Protein AF-A0ABD3FSW5-F1 (afdb_monomer_lite)

Radius of gyration: 15.1 Å; chains: 1; bounding box: 35×32×40 Å

Structure (mmCIF, N/CA/C/O backbone):
data_AF-A0ABD3FSW5-F1
#
_entry.id   AF-A0ABD3FSW5-F1
#
loop_
_atom_site.group_PDB
_atom_site.id
_atom_site.type_symbol
_atom_site.label_atom_id
_atom_site.label_alt_id
_atom_site.label_comp_id
_atom_site.label_asym_id
_atom_site.label_entity_id
_atom_site.label_seq_id
_atom_site.pdbx_PDB_ins_code
_atom_site.Cartn_x
_atom_site.Cartn_y
_atom_site.Cartn_z
_atom_site.occupancy
_atom_site.B_iso_or_equiv
_atom_site.auth_seq_id
_atom_site.auth_comp_id
_atom_site.auth_asym_id
_atom_site.auth_atom_id
_atom_site.pdbx_PDB_model_num
ATOM 1 N N . MET A 1 1 ? 23.621 -5.261 20.755 1.00 65.94 1 MET A N 1
ATOM 2 C CA . MET A 1 1 ? 23.632 -4.459 19.509 1.00 65.94 1 MET A CA 1
ATOM 3 C C . MET A 1 1 ? 22.444 -4.880 18.653 1.00 65.94 1 MET A C 1
ATOM 5 O O . MET A 1 1 ? 22.324 -6.076 18.406 1.00 65.94 1 MET A O 1
ATOM 9 N N . PRO A 1 2 ? 21.534 -3.976 18.247 1.00 76.00 2 PRO A N 1
ATOM 10 C CA . PRO A 1 2 ? 20.442 -4.346 17.349 1.00 76.00 2 PRO A CA 1
ATOM 11 C C . PRO A 1 2 ? 21.012 -4.794 15.997 1.00 76.00 2 PRO A C 1
ATOM 13 O O . PRO A 1 2 ? 21.876 -4.120 15.441 1.00 76.00 2 PRO A O 1
ATOM 16 N N . ASN A 1 3 ? 20.534 -5.920 15.462 1.00 89.88 3 ASN A N 1
ATOM 17 C CA . ASN A 1 3 ? 20.942 -6.401 14.141 1.00 89.88 3 ASN A CA 1
ATOM 18 C C . ASN A 1 3 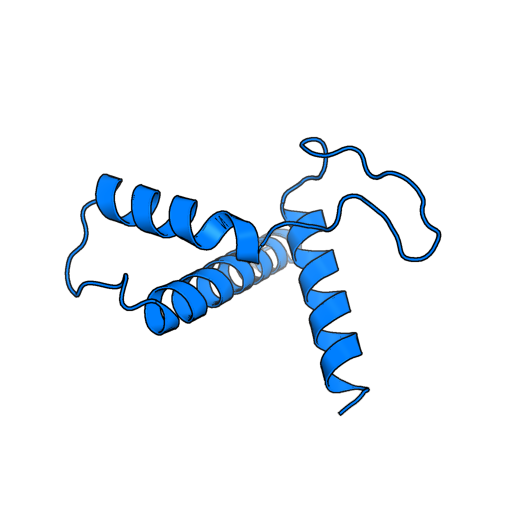? 20.556 -5.368 13.058 1.00 89.88 3 ASN A C 1
ATOM 20 O O . ASN A 1 3 ? 19.404 -4.923 13.006 1.00 89.88 3 ASN A O 1
ATOM 24 N N . ARG A 1 4 ? 21.504 -5.015 12.179 1.00 88.81 4 ARG A N 1
ATOM 25 C CA . ARG A 1 4 ? 21.320 -4.102 11.037 1.00 88.81 4 ARG A CA 1
ATOM 26 C C . ARG A 1 4 ? 20.124 -4.492 10.161 1.00 88.81 4 ARG A C 1
ATOM 28 O O . ARG A 1 4 ? 19.393 -3.615 9.699 1.00 88.81 4 ARG A O 1
ATOM 35 N N . ASP A 1 5 ? 19.876 -5.787 9.982 1.00 86.62 5 ASP A N 1
ATOM 36 C CA . ASP A 1 5 ? 18.742 -6.278 9.192 1.00 86.62 5 ASP A CA 1
ATOM 37 C C . ASP A 1 5 ? 17.402 -5.988 9.870 1.00 86.62 5 ASP A C 1
ATOM 39 O O . ASP A 1 5 ? 16.448 -5.559 9.219 1.00 86.62 5 ASP A O 1
ATOM 43 N N . ASN A 1 6 ? 17.336 -6.134 11.194 1.00 87.25 6 ASN A N 1
ATOM 44 C CA . ASN A 1 6 ? 16.138 -5.801 11.964 1.00 87.25 6 ASN A CA 1
ATOM 45 C C . ASN A 1 6 ? 15.876 -4.292 11.950 1.00 87.25 6 ASN A C 1
ATOM 47 O O . ASN A 1 6 ? 14.734 -3.870 11.779 1.00 87.25 6 ASN A O 1
ATOM 51 N N . GLN A 1 7 ? 16.926 -3.472 12.053 1.00 90.69 7 GLN A N 1
ATOM 52 C CA . GLN A 1 7 ? 16.804 -2.017 11.922 1.00 90.69 7 GLN A CA 1
ATOM 53 C C . GLN A 1 7 ? 16.262 -1.618 10.546 1.00 90.69 7 GLN A C 1
ATOM 55 O O . GLN A 1 7 ? 15.362 -0.782 10.451 1.00 90.69 7 GLN A O 1
ATOM 60 N N . LYS A 1 8 ? 16.761 -2.251 9.479 1.00 88.75 8 LYS A N 1
ATOM 61 C CA . LYS A 1 8 ? 16.271 -2.010 8.121 1.00 88.75 8 LYS A CA 1
ATOM 62 C C . LYS A 1 8 ? 14.807 -2.420 7.967 1.00 88.75 8 LYS A C 1
ATOM 64 O O . LYS A 1 8 ? 14.017 -1.620 7.481 1.00 88.75 8 LYS A O 1
ATOM 69 N N . ARG A 1 9 ? 14.422 -3.605 8.452 1.00 88.00 9 ARG A N 1
ATOM 70 C CA . ARG A 1 9 ? 13.021 -4.065 8.427 1.00 88.00 9 ARG A CA 1
ATOM 71 C C . ARG A 1 9 ? 12.093 -3.102 9.164 1.00 88.00 9 ARG A C 1
ATOM 73 O O . ARG A 1 9 ? 11.035 -2.769 8.645 1.00 88.00 9 ARG A O 1
ATOM 80 N N . LEU A 1 10 ? 12.500 -2.609 10.334 1.00 90.31 10 LEU A N 1
ATOM 81 C CA . LEU A 1 10 ? 11.738 -1.601 11.075 1.00 90.31 10 LEU A CA 1
ATOM 82 C C . LEU A 1 10 ? 11.620 -0.284 10.299 1.00 90.31 10 LEU A C 1
ATOM 84 O O . LEU A 1 10 ? 10.554 0.325 10.295 1.00 90.31 10 LEU A O 1
ATOM 88 N N . SER A 1 11 ? 12.693 0.159 9.639 1.00 91.56 11 SER A N 1
ATOM 89 C CA . SER A 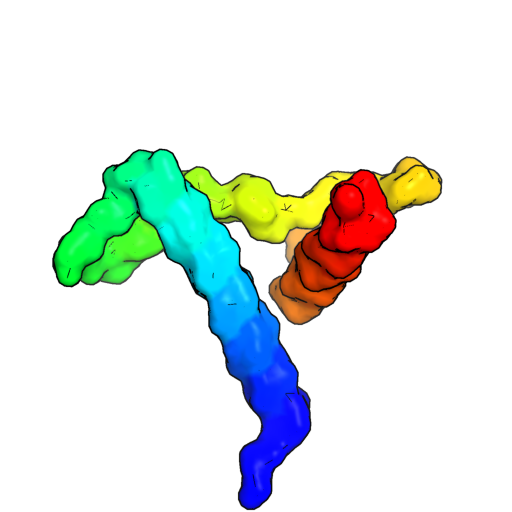1 11 ? 12.660 1.348 8.778 1.00 91.56 11 SER A CA 1
ATOM 90 C C . SER A 1 11 ? 11.706 1.168 7.595 1.00 91.56 11 SER A C 1
ATOM 92 O O . SER A 1 11 ? 10.971 2.095 7.256 1.00 91.56 11 SER A O 1
ATOM 94 N N . ASP A 1 12 ? 11.697 -0.011 6.974 1.00 90.81 12 ASP A N 1
ATOM 95 C CA . ASP A 1 12 ? 10.834 -0.308 5.833 1.00 90.81 12 ASP A CA 1
ATOM 96 C C . ASP A 1 12 ? 9.352 -0.358 6.247 1.00 90.81 12 ASP A C 1
ATOM 98 O O . ASP A 1 12 ? 8.512 0.220 5.559 1.00 90.81 12 ASP A O 1
ATOM 102 N N . ILE A 1 13 ? 9.035 -0.958 7.402 1.00 89.38 13 ILE A N 1
ATOM 103 C CA . ILE A 1 13 ? 7.671 -0.968 7.962 1.00 89.38 13 ILE A CA 1
ATOM 104 C C . ILE A 1 13 ? 7.206 0.455 8.277 1.00 89.38 13 ILE A C 1
ATOM 106 O O . ILE A 1 13 ? 6.119 0.842 7.861 1.00 89.38 13 ILE A O 1
ATOM 110 N N . ARG A 1 14 ? 8.033 1.258 8.964 1.00 91.81 14 ARG A N 1
ATOM 111 C CA . ARG A 1 14 ? 7.684 2.653 9.292 1.00 91.81 14 ARG A CA 1
ATOM 112 C C . ARG A 1 14 ? 7.425 3.492 8.049 1.00 91.81 14 ARG A C 1
ATOM 114 O O . ARG A 1 14 ? 6.531 4.326 8.064 1.00 91.81 14 ARG A O 1
ATOM 121 N N . TYR A 1 15 ? 8.205 3.282 6.990 1.00 91.44 15 TYR A N 1
ATOM 122 C CA . TYR A 1 15 ? 7.983 3.965 5.720 1.00 91.44 15 TYR A CA 1
ATOM 123 C C . TYR A 1 15 ? 6.609 3.614 5.138 1.00 91.44 15 TYR A C 1
ATOM 125 O O . TYR A 1 15 ? 5.841 4.520 4.842 1.00 91.44 15 TYR A O 1
ATOM 133 N N . LEU A 1 16 ? 6.279 2.319 5.045 1.00 88.69 16 LEU A N 1
ATOM 134 C CA . LEU A 1 16 ? 4.993 1.867 4.509 1.00 88.69 16 LEU A CA 1
ATOM 135 C C . LEU A 1 16 ? 3.812 2.425 5.316 1.00 88.69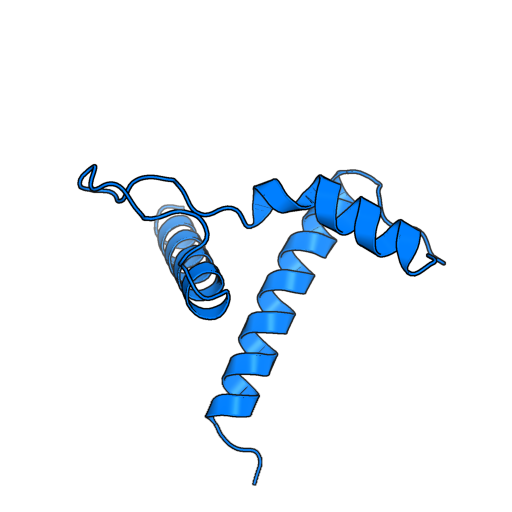 16 LEU A C 1
ATOM 137 O O . LEU A 1 16 ? 2.866 2.946 4.733 1.00 88.69 16 LEU A O 1
ATOM 141 N N . MET A 1 17 ? 3.890 2.339 6.647 1.00 89.69 17 MET A N 1
ATOM 142 C CA . MET A 1 17 ? 2.832 2.830 7.533 1.00 89.69 17 MET A CA 1
ATOM 143 C C . MET A 1 17 ? 2.647 4.336 7.390 1.00 89.69 17 MET A C 1
ATOM 145 O O . MET A 1 17 ? 1.528 4.784 7.180 1.00 89.69 17 MET A O 1
ATOM 149 N N . LYS A 1 18 ? 3.740 5.107 7.365 1.00 91.12 18 LYS A N 1
ATOM 150 C CA . LYS A 1 18 ? 3.671 6.560 7.183 1.00 91.12 18 LYS A CA 1
ATOM 151 C C . LYS A 1 18 ? 3.033 6.958 5.848 1.00 91.12 18 LYS A C 1
ATOM 153 O O . LYS A 1 18 ? 2.278 7.924 5.803 1.00 91.12 18 LYS A O 1
ATOM 158 N N . THR A 1 19 ? 3.332 6.241 4.763 1.00 89.75 19 THR A N 1
ATOM 159 C CA . THR A 1 19 ? 2.705 6.494 3.454 1.00 89.75 19 THR A CA 1
ATOM 160 C C . THR A 1 19 ? 1.198 6.247 3.506 1.00 89.75 19 THR A C 1
ATOM 162 O O . THR A 1 19 ? 0.424 7.051 2.997 1.00 89.75 19 THR A O 1
ATOM 165 N N . ILE A 1 20 ? 0.780 5.157 4.149 1.00 89.88 20 ILE A N 1
ATOM 166 C CA . ILE A 1 20 ? -0.634 4.800 4.281 1.00 89.88 20 ILE A CA 1
ATOM 167 C C . ILE A 1 20 ? -1.368 5.798 5.177 1.00 89.88 20 ILE A C 1
ATOM 169 O O . ILE A 1 20 ? -2.439 6.259 4.804 1.00 89.88 20 ILE A O 1
ATOM 173 N N . GLU A 1 21 ? -0.780 6.175 6.312 1.00 91.06 21 GLU A N 1
ATOM 174 C CA . GLU A 1 21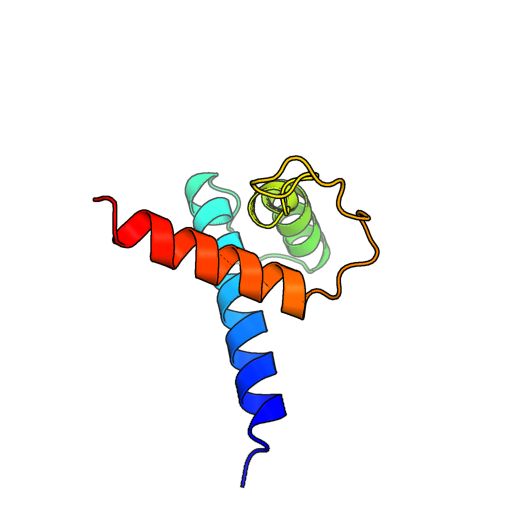 ? -1.328 7.179 7.230 1.00 91.06 21 GLU A CA 1
ATOM 175 C C . GLU A 1 21 ? -1.507 8.537 6.547 1.00 91.06 21 GLU A C 1
ATOM 177 O O . GLU A 1 21 ? -2.552 9.159 6.704 1.00 91.06 21 GLU A O 1
ATOM 182 N N . ALA A 1 22 ? -0.533 8.985 5.746 1.00 91.75 22 ALA A N 1
ATOM 183 C CA . ALA A 1 22 ? -0.636 10.250 5.019 1.00 91.75 22 ALA A CA 1
ATOM 184 C C . ALA A 1 22 ? -1.830 10.267 4.050 1.00 91.75 22 ALA A C 1
ATOM 186 O O . ALA A 1 22 ? -2.547 11.258 3.961 1.00 91.75 22 ALA A O 1
ATOM 187 N N . ILE A 1 23 ? -2.075 9.152 3.363 1.00 91.50 23 ILE A N 1
ATOM 188 C CA . ILE A 1 23 ? -3.168 9.029 2.391 1.00 91.50 23 ILE A CA 1
ATOM 189 C C . ILE A 1 23 ? -4.508 8.811 3.086 1.00 91.50 23 ILE A C 1
ATOM 191 O O . ILE A 1 23 ? -5.531 9.323 2.638 1.00 91.50 23 ILE A O 1
ATOM 195 N N . ALA A 1 24 ? -4.517 8.083 4.200 1.00 92.00 24 ALA A N 1
ATOM 196 C CA . ALA A 1 24 ? -5.691 7.969 5.048 1.00 92.00 24 ALA A CA 1
ATOM 197 C C . ALA A 1 24 ? -6.097 9.341 5.605 1.00 92.00 24 ALA A C 1
ATOM 199 O O . ALA A 1 24 ? -7.283 9.651 5.616 1.00 92.00 24 ALA A O 1
ATOM 200 N N . ALA A 1 25 ? -5.129 10.173 6.004 1.00 91.81 25 ALA A N 1
ATOM 201 C CA . ALA A 1 25 ? -5.374 11.545 6.438 1.00 91.81 25 ALA A CA 1
ATOM 202 C C . ALA A 1 25 ? -5.928 12.415 5.300 1.00 91.81 25 ALA A C 1
ATOM 204 O O . ALA A 1 25 ? -6.917 13.109 5.494 1.00 91.81 25 ALA A O 1
ATOM 205 N N . GLU A 1 26 ? -5.341 12.339 4.100 1.00 91.81 26 GLU A N 1
ATOM 206 C CA . GLU A 1 26 ? -5.823 13.067 2.914 1.00 91.81 26 GLU A CA 1
ATOM 207 C C . GLU A 1 26 ? -7.268 12.693 2.540 1.00 91.81 26 GLU A C 1
ATOM 209 O O . GLU A 1 26 ? -8.019 13.519 2.028 1.00 91.81 26 GLU A O 1
ATOM 214 N N . ARG A 1 27 ? -7.670 11.450 2.821 1.00 91.25 27 ARG A N 1
ATOM 215 C CA . ARG A 1 27 ? -9.016 10.925 2.553 1.00 91.25 27 ARG A CA 1
ATOM 216 C C . ARG A 1 27 ? -9.978 11.025 3.739 1.00 91.25 27 ARG A C 1
ATOM 218 O O . ARG A 1 27 ? -11.071 10.475 3.644 1.00 91.25 27 ARG A O 1
ATOM 225 N N . ASP A 1 28 ? -9.572 11.670 4.831 1.00 91.25 28 ASP A N 1
ATOM 226 C CA . ASP A 1 28 ? -10.358 11.802 6.066 1.00 91.25 28 ASP A CA 1
ATOM 227 C C . ASP A 1 28 ? -10.832 10.448 6.646 1.00 91.25 28 ASP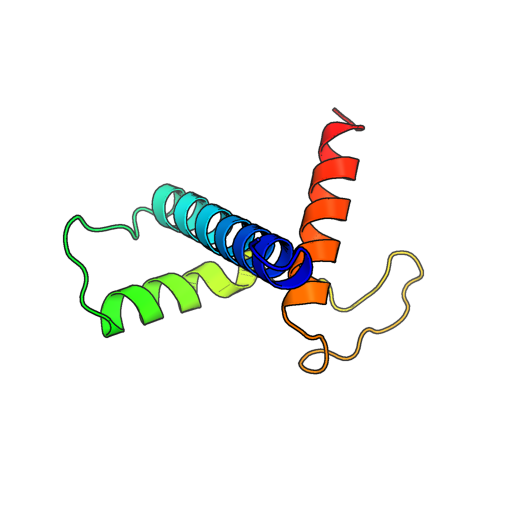 A C 1
ATOM 229 O O . ASP A 1 28 ? -11.949 10.279 7.124 1.00 91.25 28 ASP A O 1
ATOM 233 N N . LEU A 1 29 ? -9.969 9.429 6.558 1.00 89.94 29 LEU A N 1
ATOM 234 C CA . LEU A 1 29 ? -10.243 8.061 7.022 1.00 89.94 29 LEU A CA 1
ATOM 235 C C . LEU A 1 29 ? -9.683 7.772 8.423 1.00 89.94 29 LEU A C 1
ATOM 237 O O . LEU A 1 29 ? -9.857 6.667 8.946 1.00 89.94 29 LEU A O 1
ATOM 241 N N . LEU A 1 30 ? -8.962 8.723 9.019 1.00 88.12 30 LEU A N 1
ATOM 242 C CA . LEU A 1 30 ? -8.368 8.571 10.345 1.00 88.12 30 LEU A CA 1
ATOM 243 C C . LEU A 1 30 ? -9.354 9.013 11.427 1.00 88.12 30 LEU A C 1
ATOM 245 O O . LEU A 1 30 ? -9.951 10.079 11.345 1.00 88.12 30 LEU A O 1
ATOM 249 N N . SER A 1 31 ? -9.472 8.205 12.477 1.00 86.62 31 SER A N 1
ATOM 250 C CA . SER A 1 31 ? -10.244 8.526 13.680 1.00 86.62 31 SER A CA 1
ATOM 251 C C . SER A 1 31 ? -9.338 8.454 14.907 1.00 86.62 31 SER A C 1
ATOM 253 O O . SER A 1 31 ? -8.353 7.715 14.920 1.00 86.62 31 SER A O 1
ATOM 255 N N . SER A 1 32 ? -9.671 9.216 15.951 1.00 83.62 32 SER A N 1
ATOM 256 C CA . SER A 1 32 ? -8.926 9.250 17.218 1.00 83.62 32 SER A CA 1
ATOM 257 C C . SER A 1 32 ? -8.930 7.907 17.955 1.00 83.62 32 SER A C 1
ATOM 259 O O . SER A 1 32 ? -8.011 7.616 18.719 1.00 83.62 32 SER A O 1
ATOM 261 N N . SER A 1 33 ? -9.944 7.078 17.708 1.00 86.56 33 SER A N 1
ATOM 262 C CA . SER A 1 33 ? -10.036 5.703 18.180 1.00 86.56 33 SER A CA 1
ATOM 263 C C . SER A 1 33 ? -10.534 4.827 17.041 1.00 86.56 33 SER A C 1
ATOM 265 O O . SER A 1 33 ? -11.523 5.164 16.385 1.00 86.56 33 SER A O 1
ATOM 267 N N . GLN A 1 34 ? -9.812 3.738 16.784 1.00 87.44 34 GLN A N 1
ATOM 268 C CA . GLN A 1 34 ? -10.157 2.757 15.766 1.00 87.44 34 GLN A CA 1
ATOM 269 C C . GLN A 1 34 ? -9.969 1.352 16.324 1.00 87.44 34 GLN A C 1
ATOM 271 O O . GLN A 1 34 ? -8.956 1.031 16.949 1.00 87.44 34 GLN A O 1
ATOM 276 N N . THR A 1 35 ? -10.958 0.511 16.071 1.00 94.06 35 THR A N 1
ATOM 277 C CA . THR A 1 35 ? -10.860 -0.938 16.229 1.00 94.06 35 THR A CA 1
ATOM 278 C C . THR A 1 35 ? -9.893 -1.524 15.201 1.00 94.06 35 THR A C 1
ATOM 280 O O . THR A 1 35 ? -9.577 -0.906 14.181 1.00 94.06 35 THR A O 1
ATOM 283 N N . VAL A 1 36 ? -9.423 -2.749 15.440 1.00 91.25 36 VAL A N 1
ATOM 284 C CA . VAL A 1 36 ? -8.539 -3.449 14.494 1.00 91.25 36 VAL A CA 1
ATOM 285 C C . VAL A 1 36 ? -9.222 -3.593 13.131 1.00 91.25 36 VAL A C 1
ATOM 287 O O . VAL A 1 36 ? -8.593 -3.396 12.094 1.00 91.25 36 VAL A O 1
ATOM 290 N N . GLU A 1 37 ? -10.524 -3.862 13.121 1.00 92.88 37 GLU A N 1
ATOM 291 C CA . GLU A 1 37 ? -11.338 -3.998 11.918 1.00 92.88 37 GLU A CA 1
ATOM 292 C C . GLU A 1 37 ? -11.422 -2.683 11.135 1.00 92.88 37 GLU A C 1
ATOM 294 O O . GLU A 1 37 ? -11.364 -2.691 9.905 1.00 92.88 37 GLU A O 1
ATOM 299 N N . GLU A 1 38 ? -11.534 -1.549 11.827 1.00 91.12 38 GLU A N 1
ATOM 300 C CA . GLU A 1 38 ? -11.507 -0.222 11.204 1.00 91.12 38 GLU A CA 1
ATOM 301 C C . GLU A 1 38 ? -10.147 0.073 10.588 1.00 91.12 38 GLU A C 1
ATOM 303 O O . GLU A 1 38 ? -10.086 0.472 9.426 1.00 91.12 38 GLU A O 1
ATOM 308 N N . VAL A 1 39 ? -9.059 -0.211 11.305 1.00 89.62 39 VAL A N 1
ATOM 309 C CA . VAL A 1 39 ? -7.699 -0.039 10.776 1.00 89.62 39 VAL A CA 1
ATOM 310 C C . VAL A 1 39 ? -7.472 -0.918 9.543 1.00 89.62 39 VAL A C 1
ATOM 312 O O . VAL A 1 39 ? -6.894 -0.458 8.558 1.00 89.62 39 VAL A O 1
ATOM 315 N N . ILE A 1 40 ? -7.973 -2.159 9.539 1.00 90.75 40 ILE A N 1
ATOM 316 C CA . ILE A 1 40 ? -7.916 -3.035 8.359 1.00 90.75 40 ILE A CA 1
ATOM 317 C C . ILE A 1 40 ? -8.687 -2.410 7.192 1.00 90.75 40 ILE A C 1
ATOM 319 O O . ILE A 1 40 ? -8.169 -2.379 6.075 1.00 90.75 40 ILE A O 1
ATOM 323 N N . ARG A 1 41 ? -9.889 -1.863 7.425 1.00 91.25 41 ARG A N 1
ATOM 324 C CA . ARG A 1 41 ? -10.662 -1.177 6.375 1.00 91.25 41 ARG A CA 1
ATOM 325 C C . ARG A 1 41 ? -9.902 0.017 5.803 1.00 91.25 41 ARG A C 1
ATOM 327 O O . ARG A 1 41 ? -9.753 0.103 4.584 1.00 91.25 41 ARG A O 1
ATOM 334 N N . VAL A 1 42 ? -9.349 0.878 6.657 1.00 90.31 42 VAL A N 1
ATOM 335 C CA . VAL A 1 42 ? -8.526 2.026 6.240 1.00 90.31 42 VAL A CA 1
ATOM 336 C C . VAL A 1 42 ? -7.323 1.564 5.417 1.00 90.31 42 VAL A C 1
ATOM 338 O O . VAL A 1 42 ? -7.079 2.091 4.330 1.00 90.31 42 VAL A O 1
ATOM 341 N N . TYR A 1 43 ? -6.620 0.524 5.874 1.00 87.88 43 TYR A N 1
ATOM 342 C CA . TYR A 1 43 ? -5.503 -0.068 5.141 1.00 87.88 43 TYR A CA 1
ATOM 343 C C . TYR A 1 43 ? -5.936 -0.565 3.758 1.00 87.88 43 TYR A C 1
ATOM 345 O O . TYR A 1 43 ? -5.298 -0.229 2.762 1.00 87.88 43 TYR A O 1
ATOM 353 N N . THR A 1 44 ? -7.031 -1.327 3.666 1.00 89.12 44 THR A N 1
ATOM 354 C CA . THR A 1 44 ? -7.525 -1.845 2.378 1.00 89.12 44 THR A CA 1
ATOM 355 C C . THR A 1 44 ? -7.929 -0.727 1.420 1.00 89.12 44 THR A C 1
ATOM 357 O O . THR A 1 44 ? -7.590 -0.794 0.240 1.00 89.12 44 THR A O 1
ATOM 360 N N . ALA A 1 45 ? -8.559 0.338 1.922 1.00 89.81 45 ALA A N 1
ATOM 361 C CA . ALA A 1 45 ? -8.913 1.511 1.127 1.00 89.81 45 ALA A CA 1
ATOM 362 C C . ALA A 1 45 ? -7.674 2.262 0.605 1.00 89.81 45 ALA A C 1
ATOM 364 O O . ALA A 1 45 ? -7.704 2.847 -0.480 1.00 89.81 45 ALA A O 1
ATOM 365 N N . CYS A 1 46 ? -6.571 2.221 1.356 1.00 90.25 46 CYS A N 1
ATOM 366 C CA . CYS A 1 46 ? -5.306 2.858 1.000 1.00 90.25 46 CYS A CA 1
ATOM 367 C C . CYS A 1 46 ? -4.338 1.920 0.260 1.00 90.25 46 CYS A C 1
ATOM 369 O O . CYS A 1 46 ? -3.290 2.378 -0.191 1.00 90.25 46 CYS A O 1
ATOM 371 N N . ALA A 1 47 ? -4.652 0.633 0.087 1.00 85.19 47 ALA A N 1
ATOM 372 C CA . ALA A 1 47 ? -3.709 -0.369 -0.418 1.00 85.19 47 ALA A CA 1
ATOM 373 C C . ALA A 1 47 ? -3.172 -0.060 -1.828 1.00 85.19 47 ALA A C 1
ATOM 375 O O . ALA A 1 47 ? -2.020 -0.373 -2.131 1.00 85.19 47 ALA A O 1
ATOM 376 N N . SER A 1 48 ? -3.965 0.614 -2.669 1.00 84.12 48 SER A N 1
ATOM 377 C CA . SER A 1 48 ? -3.548 1.029 -4.016 1.00 84.12 48 SER A CA 1
ATOM 378 C C . SER A 1 48 ? -2.362 1.999 -4.006 1.00 84.12 48 SER A C 1
ATOM 380 O O . SER A 1 48 ? -1.611 2.068 -4.972 1.00 84.12 48 SER A O 1
ATOM 382 N N . SER A 1 49 ? -2.161 2.744 -2.915 1.00 82.94 49 SER A N 1
ATOM 383 C CA . SER A 1 49 ? -1.060 3.708 -2.795 1.00 82.94 49 SER A CA 1
ATOM 384 C C . SER A 1 49 ? 0.317 3.069 -2.676 1.00 82.94 49 SER A C 1
ATOM 386 O O . SER A 1 49 ? 1.323 3.655 -3.067 1.00 82.94 49 SER A O 1
ATOM 388 N N . VAL A 1 50 ? 0.361 1.849 -2.148 1.00 82.44 50 VAL A N 1
ATOM 389 C CA . VAL A 1 50 ? 1.585 1.068 -1.984 1.00 82.44 50 VAL A CA 1
ATOM 390 C C . VAL A 1 50 ? 1.693 -0.024 -3.048 1.00 82.44 50 VAL A C 1
ATOM 392 O O . VAL A 1 50 ? 2.601 -0.860 -3.003 1.00 82.44 50 VAL A O 1
ATOM 395 N N . GLU A 1 51 ? 0.811 -0.005 -4.047 1.00 84.75 51 GLU A N 1
ATOM 396 C CA . GLU A 1 51 ? 0.845 -0.936 -5.160 1.00 84.75 51 GLU A CA 1
ATOM 397 C C . GLU A 1 51 ? 2.046 -0.650 -6.072 1.00 84.75 51 GLU A C 1
ATOM 399 O O . GLU A 1 51 ? 2.384 0.490 -6.386 1.00 84.75 51 GLU A O 1
ATOM 404 N N . VAL A 1 52 ? 2.726 -1.713 -6.498 1.00 83.19 52 VAL A N 1
ATOM 405 C CA . VAL A 1 52 ? 3.823 -1.611 -7.464 1.00 83.19 52 VAL A CA 1
ATOM 406 C C . VAL A 1 52 ? 3.248 -1.764 -8.871 1.00 83.19 52 VAL A C 1
ATOM 408 O O . VAL A 1 52 ? 2.501 -2.721 -9.103 1.00 83.19 52 VAL A O 1
ATOM 411 N N . PRO A 1 53 ? 3.653 -0.919 -9.838 1.00 81.06 53 PRO A N 1
ATOM 412 C CA . PRO A 1 53 ? 3.238 -1.067 -11.224 1.00 81.06 53 PRO A CA 1
ATOM 413 C C . PRO A 1 53 ? 3.472 -2.489 -11.771 1.00 81.06 53 PRO A C 1
ATOM 415 O O . PRO A 1 53 ? 4.486 -3.126 -11.457 1.00 81.06 53 PRO A O 1
ATOM 418 N N . PRO A 1 54 ? 2.571 -2.998 -12.633 1.00 77.19 54 PRO A N 1
ATOM 419 C CA . PRO A 1 54 ? 2.685 -4.336 -13.223 1.00 77.19 54 PRO A CA 1
ATOM 420 C C . PRO A 1 54 ? 3.904 -4.493 -14.133 1.00 77.19 54 PRO A C 1
ATOM 422 O O . PRO A 1 54 ? 4.321 -5.616 -14.417 1.00 77.19 54 PRO A O 1
ATOM 425 N N . SER A 1 55 ? 4.448 -3.386 -14.626 1.00 78.31 55 SER A N 1
ATOM 426 C CA . SER A 1 55 ? 5.531 -3.332 -15.598 1.00 78.31 55 SER A CA 1
ATOM 427 C C . SER A 1 55 ? 6.747 -2.606 -15.024 1.00 78.31 55 SER A C 1
ATOM 429 O O . SER A 1 55 ? 6.661 -1.788 -14.108 1.00 78.31 55 SER A O 1
ATOM 431 N N . THR A 1 56 ? 7.929 -2.945 -15.533 1.00 73.56 56 THR A N 1
ATOM 432 C CA . THR A 1 56 ? 9.128 -2.113 -15.364 1.00 73.56 56 THR A CA 1
ATOM 433 C C . THR A 1 56 ? 9.166 -1.014 -16.429 1.00 73.56 56 THR A C 1
ATOM 435 O O . THR A 1 56 ? 8.428 -1.076 -17.409 1.00 73.56 56 THR A O 1
ATOM 438 N N . ALA A 1 57 ? 10.088 -0.055 -16.286 1.00 70.56 57 ALA A N 1
ATOM 439 C CA . ALA A 1 57 ? 10.353 0.965 -17.307 1.00 70.56 57 ALA A CA 1
ATOM 440 C C . ALA A 1 57 ? 10.669 0.373 -18.701 1.00 70.56 57 ALA A C 1
ATOM 442 O O . ALA A 1 57 ? 10.376 0.998 -19.708 1.00 70.56 57 ALA A O 1
ATOM 443 N N . GLY A 1 58 ? 11.199 -0.856 -18.768 1.00 75.88 58 GLY A N 1
ATOM 444 C CA . GLY A 1 58 ? 11.431 -1.591 -20.020 1.00 75.88 58 GLY A CA 1
ATOM 445 C C . GLY A 1 58 ? 10.270 -2.495 -20.452 1.00 75.88 58 GLY A C 1
ATOM 446 O O . GLY A 1 58 ? 10.519 -3.523 -21.071 1.00 75.88 58 GLY A O 1
ATOM 447 N N . ALA A 1 59 ? 9.033 -2.205 -20.029 1.00 71.44 59 ALA A N 1
ATOM 448 C CA . ALA A 1 59 ? 7.816 -2.977 -20.321 1.00 71.44 59 ALA A CA 1
ATOM 449 C C . ALA A 1 59 ? 7.842 -4.467 -19.905 1.00 71.44 59 ALA A C 1
ATOM 451 O O . ALA A 1 59 ? 6.951 -5.241 -20.257 1.00 71.44 59 ALA A O 1
ATOM 452 N N . ARG A 1 60 ? 8.818 -4.898 -19.091 1.00 77.62 60 ARG A N 1
ATOM 453 C CA . ARG A 1 60 ? 8.888 -6.282 -18.607 1.00 77.62 60 ARG A CA 1
ATOM 454 C C . ARG A 1 60 ? 7.804 -6.516 -17.560 1.00 77.62 60 ARG A C 1
ATOM 456 O O . ARG A 1 60 ? 7.763 -5.822 -16.540 1.00 77.62 60 ARG A O 1
ATOM 463 N N . LYS A 1 61 ? 6.968 -7.534 -17.783 1.00 76.44 61 LYS A N 1
ATOM 464 C CA . LYS A 1 61 ? 5.938 -7.959 -16.827 1.00 76.44 61 LYS A CA 1
ATOM 465 C C . LYS A 1 61 ? 6.575 -8.363 -15.498 1.00 76.44 61 LYS A C 1
ATOM 467 O O . LYS A 1 61 ? 7.487 -9.192 -15.455 1.00 76.44 61 LYS A O 1
ATOM 472 N N . ARG A 1 62 ? 6.062 -7.809 -14.404 1.00 75.19 62 ARG A N 1
ATOM 473 C CA . ARG A 1 62 ? 6.371 -8.230 -13.039 1.00 75.19 62 ARG A CA 1
ATOM 474 C C . ARG A 1 62 ? 5.354 -9.268 -12.593 1.00 75.19 62 ARG A C 1
ATOM 476 O O . ARG A 1 62 ? 4.160 -9.159 -12.873 1.00 75.19 62 ARG A O 1
ATOM 483 N N . ARG A 1 63 ? 5.823 -10.286 -11.876 1.00 72.94 63 ARG A N 1
ATOM 484 C CA . ARG A 1 63 ? 4.930 -11.249 -11.229 1.00 72.94 63 ARG A CA 1
ATOM 485 C C . ARG A 1 63 ? 4.307 -10.577 -10.006 1.00 72.94 63 ARG A C 1
ATOM 487 O O . ARG A 1 63 ? 4.982 -10.354 -9.003 1.00 72.94 63 ARG A O 1
ATOM 494 N N . ARG A 1 64 ? 3.031 -10.204 -10.125 1.00 67.88 64 ARG A N 1
ATOM 495 C CA . ARG A 1 64 ? 2.225 -9.666 -9.020 1.00 67.88 64 ARG A CA 1
ATOM 496 C C . ARG A 1 64 ? 2.061 -10.738 -7.935 1.00 67.88 64 ARG A C 1
ATOM 498 O O . ARG A 1 64 ? 2.033 -11.924 -8.248 1.00 67.88 64 ARG A O 1
ATOM 505 N N . GLY A 1 65 ? 2.013 -10.328 -6.669 1.00 69.12 65 GLY A N 1
ATOM 506 C CA . GLY A 1 65 ? 1.815 -11.232 -5.525 1.00 69.12 65 GLY A CA 1
ATOM 507 C C . GLY A 1 65 ? 3.021 -12.095 -5.120 1.00 69.12 65 GLY A C 1
ATOM 508 O O . GLY A 1 65 ? 2.988 -12.701 -4.060 1.00 69.12 65 GLY A O 1
ATOM 509 N N . GLN A 1 66 ? 4.100 -12.130 -5.912 1.00 72.00 66 GLN A N 1
ATOM 510 C CA . GLN A 1 66 ? 5.334 -12.868 -5.579 1.00 72.00 66 GLN A CA 1
ATOM 511 C C . GLN A 1 66 ? 6.449 -11.973 -5.027 1.00 72.00 66 GLN A C 1
ATOM 513 O O . GLN A 1 66 ? 7.512 -12.458 -4.644 1.00 72.00 66 GLN A O 1
ATOM 518 N N . LEU A 1 67 ? 6.238 -10.656 -5.021 1.00 77.56 67 LEU A N 1
ATOM 519 C CA . LEU A 1 67 ? 7.212 -9.720 -4.480 1.00 77.56 67 LEU A CA 1
ATOM 520 C C . LEU A 1 67 ? 7.119 -9.716 -2.952 1.00 77.56 67 LEU A C 1
ATOM 522 O O . LEU A 1 67 ? 6.039 -9.462 -2.417 1.00 77.56 67 LEU A O 1
ATOM 526 N N . PRO A 1 68 ? 8.236 -9.929 -2.235 1.00 82.38 68 PRO A N 1
ATOM 527 C CA . PRO A 1 68 ? 8.245 -9.700 -0.803 1.00 82.38 68 PRO A CA 1
ATOM 528 C C . PRO A 1 68 ? 8.025 -8.207 -0.541 1.00 82.38 68 PRO A C 1
ATOM 530 O O . PRO A 1 68 ? 8.526 -7.355 -1.282 1.00 82.38 68 PRO A O 1
ATOM 533 N N . TRP A 1 69 ? 7.318 -7.879 0.539 1.00 79.62 69 TRP A N 1
ATOM 534 C CA . TRP A 1 69 ? 6.987 -6.497 0.910 1.00 79.62 69 TRP A CA 1
ATOM 535 C C . TRP A 1 69 ? 8.227 -5.581 0.995 1.00 79.62 69 TRP A C 1
ATOM 537 O O . TRP A 1 69 ? 8.157 -4.405 0.650 1.00 79.62 69 TRP A O 1
ATOM 547 N N . THR A 1 70 ? 9.396 -6.127 1.350 1.00 83.50 70 THR A N 1
ATOM 548 C CA . THR A 1 70 ? 10.681 -5.403 1.356 1.00 83.50 70 THR A CA 1
ATOM 549 C C . THR A 1 70 ? 11.085 -4.905 -0.034 1.00 83.50 70 THR A C 1
ATOM 551 O O . THR A 1 70 ? 11.635 -3.812 -0.178 1.00 83.50 70 THR A O 1
ATOM 554 N N . SER A 1 71 ? 10.791 -5.676 -1.083 1.00 84.94 71 SER A N 1
ATOM 555 C CA . SER A 1 71 ? 11.025 -5.262 -2.468 1.00 84.94 71 SER A CA 1
ATOM 556 C C . SER A 1 71 ? 10.044 -4.177 -2.893 1.00 84.94 71 SER A C 1
ATOM 558 O O . SER A 1 71 ? 10.461 -3.224 -3.546 1.00 84.94 71 SER A O 1
ATOM 560 N N . THR A 1 72 ? 8.778 -4.277 -2.480 1.00 84.62 72 THR A N 1
ATOM 561 C CA . THR A 1 72 ? 7.772 -3.225 -2.687 1.00 84.62 72 THR A CA 1
ATOM 562 C C . THR A 1 72 ? 8.231 -1.898 -2.086 1.00 84.62 72 THR A C 1
ATOM 564 O O . THR A 1 72 ? 8.329 -0.908 -2.807 1.00 84.62 72 THR A O 1
ATOM 567 N N . VAL A 1 73 ? 8.634 -1.887 -0.812 1.00 88.75 73 VAL A N 1
ATOM 568 C CA . VAL A 1 73 ? 9.134 -0.676 -0.138 1.00 88.75 73 VAL A CA 1
ATOM 569 C C . VAL A 1 73 ? 10.364 -0.098 -0.840 1.00 88.75 73 VAL A C 1
ATOM 571 O O . VAL A 1 73 ? 10.449 1.111 -1.057 1.00 88.75 73 VAL A O 1
ATOM 574 N N . ARG A 1 74 ? 11.316 -0.946 -1.251 1.00 88.38 74 ARG A N 1
ATOM 575 C CA . ARG A 1 74 ? 12.505 -0.491 -1.987 1.00 88.38 74 ARG A CA 1
ATOM 576 C C . ARG A 1 74 ? 12.135 0.239 -3.280 1.00 88.38 74 ARG A C 1
ATOM 578 O O . ARG A 1 74 ? 12.785 1.224 -3.616 1.00 88.38 74 ARG A O 1
ATOM 585 N N . LEU A 1 75 ? 11.138 -0.249 -4.011 1.00 87.31 75 LEU A N 1
ATOM 586 C CA . LEU A 1 75 ? 10.714 0.342 -5.281 1.00 87.31 75 LEU A CA 1
ATOM 587 C C . LEU A 1 75 ? 10.054 1.702 -5.080 1.00 87.31 75 LEU A C 1
ATOM 589 O O . LEU A 1 75 ? 10.394 2.630 -5.808 1.00 87.31 75 LEU A O 1
ATOM 593 N N . HIS A 1 76 ? 9.205 1.832 -4.061 1.00 87.25 76 HIS A N 1
ATOM 594 C CA . HIS A 1 76 ? 8.620 3.117 -3.670 1.00 87.25 76 HIS A CA 1
ATOM 595 C C . HIS A 1 76 ? 9.693 4.135 -3.290 1.00 87.25 76 HIS A C 1
ATOM 597 O O . HIS A 1 76 ? 9.722 5.232 -3.831 1.00 87.25 76 HIS A O 1
ATOM 603 N N . ARG A 1 77 ? 10.690 3.740 -2.489 1.00 88.19 77 ARG A N 1
ATOM 604 C CA . ARG A 1 77 ? 11.813 4.631 -2.146 1.00 88.19 77 ARG A CA 1
ATOM 605 C C . ARG A 1 77 ? 12.633 5.079 -3.358 1.00 88.19 77 ARG A C 1
ATOM 607 O O . ARG A 1 77 ? 13.135 6.201 -3.370 1.00 88.19 77 ARG A O 1
ATOM 614 N N . ILE A 1 78 ? 12.817 4.207 -4.352 1.00 87.19 78 ILE A N 1
ATOM 615 C CA . ILE A 1 78 ? 13.495 4.567 -5.605 1.00 87.19 78 ILE A CA 1
ATOM 616 C C . ILE A 1 78 ? 12.637 5.559 -6.396 1.00 87.19 78 ILE A C 1
ATOM 618 O O . ILE A 1 78 ? 13.170 6.556 -6.873 1.00 87.19 78 ILE A O 1
ATOM 622 N N . ALA A 1 79 ? 11.330 5.310 -6.506 1.00 84.56 79 ALA A N 1
ATOM 623 C CA . ALA A 1 79 ? 10.400 6.205 -7.186 1.00 84.56 79 ALA A CA 1
ATOM 624 C C . ALA A 1 79 ? 10.365 7.594 -6.527 1.00 84.56 79 ALA A C 1
ATOM 626 O O . ALA A 1 79 ? 10.583 8.582 -7.221 1.00 84.56 79 ALA A O 1
ATOM 627 N N . ASP A 1 80 ? 10.226 7.669 -5.200 1.00 85.12 80 ASP A N 1
ATOM 628 C CA . ASP A 1 80 ? 10.270 8.922 -4.432 1.00 85.12 80 ASP A CA 1
ATOM 629 C C . ASP A 1 80 ? 11.580 9.683 -4.644 1.00 85.12 80 ASP A C 1
ATOM 631 O O . ASP A 1 80 ? 11.589 10.904 -4.800 1.00 85.12 80 ASP A O 1
ATOM 635 N N . LYS A 1 81 ? 12.713 8.966 -4.630 1.00 84.19 81 LYS A N 1
ATOM 636 C CA . LYS A 1 81 ? 14.025 9.577 -4.857 1.00 84.19 81 LYS A CA 1
ATOM 637 C C . LYS A 1 81 ? 14.110 10.177 -6.259 1.00 84.19 81 LYS A C 1
ATOM 639 O O . LYS A 1 81 ? 14.583 11.298 -6.393 1.00 84.19 81 LYS A O 1
ATOM 644 N N . ASN A 1 82 ? 13.652 9.445 -7.271 1.00 81.19 82 ASN A N 1
ATOM 645 C CA . ASN A 1 82 ? 13.667 9.908 -8.655 1.00 81.19 82 ASN A CA 1
ATOM 646 C C . ASN A 1 82 ? 12.688 11.072 -8.874 1.00 81.19 82 ASN A C 1
ATOM 648 O O . ASN A 1 82 ? 13.010 11.998 -9.607 1.00 81.19 82 ASN A O 1
ATOM 652 N N . GLY A 1 83 ? 11.530 11.063 -8.206 1.00 74.88 83 GLY A N 1
ATOM 653 C CA . GLY A 1 83 ? 10.569 12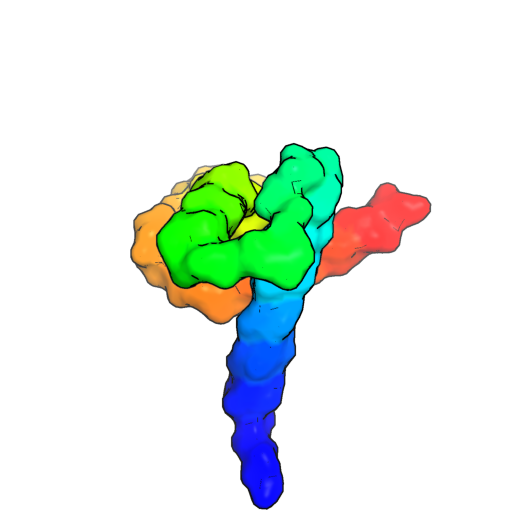.167 -8.233 1.00 74.88 83 GLY A CA 1
ATOM 654 C C . GLY A 1 83 ? 11.156 13.462 -7.670 1.00 74.88 83 GLY A C 1
ATOM 655 O O . GLY A 1 83 ? 11.054 14.497 -8.314 1.00 74.88 83 GLY A O 1
ATOM 656 N N . ARG A 1 84 ? 11.864 13.392 -6.533 1.00 66.44 84 ARG A N 1
ATOM 657 C CA . ARG A 1 84 ? 12.543 14.554 -5.922 1.00 66.44 84 ARG A CA 1
ATOM 658 C C . ARG A 1 84 ? 13.725 15.101 -6.723 1.00 66.44 84 ARG A C 1
ATOM 660 O O . ARG A 1 84 ? 14.165 16.204 -6.442 1.00 66.44 84 ARG A O 1
ATOM 667 N N . GLN A 1 85 ? 14.302 14.321 -7.638 1.00 61.59 85 GLN A N 1
ATOM 668 C CA . GLN A 1 85 ? 15.395 14.788 -8.504 1.00 61.59 85 GLN A CA 1
ATOM 669 C C . GLN A 1 85 ? 14.893 15.469 -9.783 1.00 61.59 85 GLN A C 1
ATOM 671 O O . GLN A 1 85 ? 15.683 16.114 -10.463 1.00 61.59 85 GLN A O 1
ATOM 676 N N . ASN A 1 86 ? 13.604 15.324 -10.099 1.00 53.03 86 ASN A N 1
ATOM 677 C CA . ASN A 1 86 ? 12.971 15.869 -11.300 1.00 53.03 86 ASN A CA 1
ATOM 678 C C . ASN A 1 86 ? 12.111 17.120 -11.017 1.00 53.03 86 ASN A C 1
ATOM 680 O O . ASN A 1 86 ? 11.384 17.565 -11.903 1.00 53.03 86 ASN A O 1
ATOM 684 N N . THR A 1 87 ? 12.183 17.658 -9.798 1.00 46.59 87 THR A N 1
ATOM 685 C CA . THR A 1 87 ? 11.525 18.889 -9.323 1.00 46.59 87 THR A CA 1
ATOM 686 C C . THR A 1 87 ? 12.574 19.844 -8.792 1.00 46.59 87 THR A C 1
ATOM 688 O O . THR A 1 87 ? 12.490 21.046 -9.107 1.00 46.59 87 THR A O 1
#

pLDDT: mean 83.89, std 9.01, range [46.59, 94.06]

Sequence (87 aa):
MPNRDNQKRLSDIRYLMKTIEAIAAERDLLSSSQTVEEVIRVYTACASSVEVPPSTAGARKRRRGQLPWTSTVRLHRIADKNGRQNT

Secondary structure (DSSP, 8-state):
---HHHHHHHHHHHHHHHHHHHHHHHTT---SS--HHHHHHHHHHHGGGGPPPSB-TT-PBP-TT-S-HHHHHHHHHHHHHHHHH--

Foldseek 3Di:
DDDPVVVLVVVLVVQVVVQLVVVCVVVVLDDPDDDPVSVVVSCVVSVVSLDDDQADPVRDGDDPPPDDSSVSSVVVVVVVVVVVVVD

Organism: NCBI:txid2107226